Protein AF-A0A955TUM9-F1 (afdb_monomer_lite)

Structure (mmCIF, N/CA/C/O backbone):
data_AF-A0A955TUM9-F1
#
_entry.id   AF-A0A955TUM9-F1
#
loop_
_atom_site.group_PDB
_atom_site.id
_atom_site.type_symbol
_atom_site.label_atom_id
_atom_site.label_alt_id
_atom_site.label_comp_id
_atom_site.label_asym_id
_atom_site.label_entity_id
_atom_site.label_seq_id
_atom_site.pdbx_PDB_ins_code
_atom_site.Cartn_x
_atom_site.Cartn_y
_atom_site.Cartn_z
_atom_site.occupancy
_atom_site.B_iso_or_equiv
_atom_site.auth_seq_id
_atom_site.auth_comp_id
_atom_site.auth_asym_id
_atom_site.auth_atom_id
_atom_site.pdbx_PDB_model_num
ATOM 1 N N . MET A 1 1 ? 16.071 52.147 -13.302 1.00 37.03 1 MET A N 1
ATOM 2 C CA . MET A 1 1 ? 15.682 51.664 -11.958 1.00 37.03 1 MET A CA 1
ATOM 3 C C . MET A 1 1 ? 15.645 50.145 -11.986 1.00 37.03 1 MET A C 1
ATOM 5 O O . MET A 1 1 ? 14.736 49.574 -12.567 1.00 37.03 1 MET A O 1
ATOM 9 N N . THR A 1 2 ? 16.669 49.486 -11.449 1.00 45.91 2 THR A N 1
ATOM 10 C CA . THR A 1 2 ? 16.732 48.020 -11.341 1.00 45.91 2 THR A CA 1
ATOM 11 C C . THR A 1 2 ? 16.024 47.586 -10.060 1.00 45.91 2 THR A C 1
ATOM 13 O O . THR A 1 2 ? 16.543 47.806 -8.966 1.00 45.91 2 THR A O 1
ATOM 16 N N . HIS A 1 3 ? 14.829 47.004 -10.185 1.00 54.12 3 HIS A N 1
ATOM 17 C CA . HIS A 1 3 ? 14.116 46.399 -9.061 1.00 54.12 3 HIS A CA 1
ATOM 18 C C . HIS A 1 3 ? 14.889 45.162 -8.587 1.00 54.12 3 HIS A C 1
ATOM 20 O O . HIS A 1 3 ? 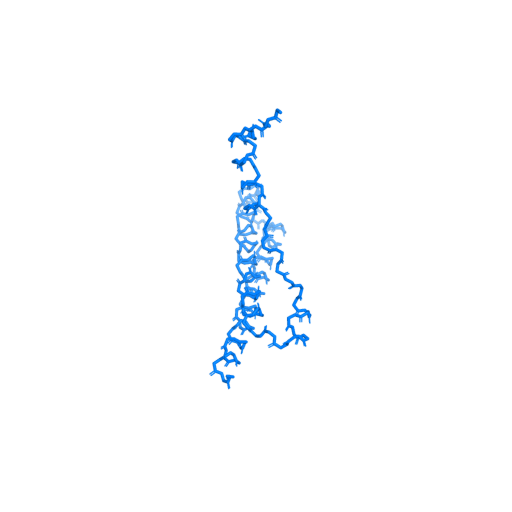14.958 44.162 -9.297 1.00 54.12 3 HIS A O 1
ATOM 26 N N . LYS A 1 4 ? 15.491 45.229 -7.394 1.00 59.78 4 LYS A N 1
ATOM 27 C CA . LYS A 1 4 ? 16.022 44.044 -6.709 1.00 59.78 4 LYS A CA 1
ATOM 28 C C . LYS A 1 4 ? 14.835 43.276 -6.118 1.00 59.78 4 LYS A C 1
ATOM 30 O O . LYS A 1 4 ? 14.162 43.835 -5.249 1.00 59.78 4 LYS A O 1
ATOM 35 N N . PRO A 1 5 ? 14.536 42.047 -6.570 1.00 57.22 5 PRO A N 1
ATOM 36 C CA . PRO A 1 5 ? 13.491 41.251 -5.945 1.00 57.22 5 PRO A CA 1
ATOM 37 C C . PRO A 1 5 ? 13.887 40.964 -4.493 1.00 57.22 5 PRO A C 1
ATOM 39 O O . PRO A 1 5 ? 15.024 40.587 -4.206 1.00 57.22 5 PRO A O 1
ATOM 42 N N . SER A 1 6 ? 12.954 41.204 -3.572 1.00 68.12 6 SER A N 1
ATOM 43 C CA . SER A 1 6 ? 13.151 40.949 -2.145 1.00 68.12 6 SER A CA 1
ATOM 44 C C . SER A 1 6 ? 13.456 39.467 -1.928 1.00 68.12 6 SER A C 1
ATOM 46 O O . SER A 1 6 ? 12.732 38.607 -2.428 1.00 68.12 6 SER A O 1
ATOM 48 N N . LEU A 1 7 ? 14.513 39.166 -1.171 1.00 64.06 7 LEU A N 1
ATOM 49 C CA . LEU A 1 7 ? 14.959 37.801 -0.862 1.00 64.06 7 LEU A CA 1
ATOM 50 C C . LEU A 1 7 ? 13.819 36.930 -0.298 1.00 64.06 7 LEU A C 1
ATOM 52 O O . LEU A 1 7 ? 13.742 35.742 -0.592 1.00 64.06 7 LEU A O 1
ATOM 56 N N . TYR A 1 8 ? 12.881 37.540 0.429 1.00 60.66 8 TYR A N 1
ATOM 57 C CA . TYR A 1 8 ? 11.690 36.878 0.967 1.00 60.66 8 TYR A CA 1
ATOM 58 C C . TYR A 1 8 ? 10.724 36.371 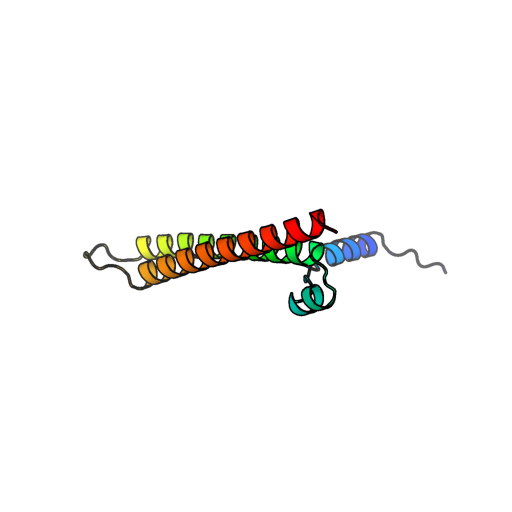-0.113 1.00 60.66 8 TYR A C 1
ATOM 60 O O . TYR A 1 8 ? 10.099 35.331 0.068 1.00 60.66 8 TYR A O 1
ATOM 68 N N . ILE A 1 9 ? 10.633 37.065 -1.251 1.00 67.19 9 ILE A N 1
ATOM 69 C CA . ILE A 1 9 ? 9.802 36.647 -2.391 1.00 67.19 9 ILE A CA 1
ATOM 70 C C . ILE A 1 9 ? 10.432 35.425 -3.076 1.00 67.19 9 ILE A C 1
ATOM 72 O O . ILE A 1 9 ? 9.722 34.492 -3.441 1.00 67.19 9 ILE A O 1
ATOM 76 N N . LEU A 1 10 ? 11.765 35.390 -3.181 1.00 62.44 10 LEU A N 1
ATOM 77 C CA . LEU A 1 10 ? 12.504 34.235 -3.705 1.00 62.44 10 LEU A CA 1
ATOM 78 C C . LEU A 1 10 ? 12.373 33.008 -2.792 1.00 62.44 10 LEU A C 1
ATOM 80 O O . LEU A 1 10 ? 12.099 31.915 -3.276 1.00 62.44 10 LEU A O 1
ATOM 84 N N . VAL A 1 11 ? 12.500 33.186 -1.474 1.00 65.75 11 VAL A N 1
ATOM 85 C CA . VAL A 1 11 ? 12.348 32.091 -0.498 1.00 65.75 11 VAL A CA 1
ATOM 86 C C . VAL A 1 11 ? 10.907 31.567 -0.464 1.00 65.75 11 VAL A C 1
ATOM 88 O O . VAL A 1 11 ? 10.699 30.356 -0.455 1.00 65.75 11 VAL A O 1
ATOM 91 N N . GLY A 1 12 ? 9.907 32.452 -0.523 1.00 66.38 12 GLY A N 1
ATOM 92 C CA . GLY A 1 12 ? 8.497 32.056 -0.576 1.00 66.38 12 GLY A CA 1
ATOM 93 C C . GLY A 1 12 ? 8.142 31.245 -1.827 1.00 66.38 12 GLY A C 1
ATOM 94 O O . GLY A 1 12 ? 7.420 30.254 -1.730 1.00 66.38 12 GLY A O 1
ATOM 95 N N . ALA A 1 13 ? 8.696 31.606 -2.989 1.00 61.59 13 ALA A N 1
ATOM 96 C CA . ALA A 1 13 ? 8.483 30.874 -4.238 1.00 61.59 13 ALA A CA 1
ATOM 97 C C . ALA A 1 13 ? 9.119 29.470 -4.227 1.00 61.59 13 ALA A C 1
ATOM 99 O O . ALA A 1 13 ? 8.523 28.522 -4.734 1.00 61.59 13 ALA A O 1
ATOM 100 N N . VAL A 1 14 ? 10.294 29.315 -3.605 1.00 63.72 14 VAL A N 1
ATOM 101 C CA . VAL A 1 14 ? 10.965 28.010 -3.465 1.00 63.72 14 VAL A CA 1
ATOM 102 C C . VAL A 1 14 ? 10.176 27.074 -2.544 1.00 63.72 14 VAL A C 1
ATOM 104 O O . VAL A 1 14 ? 10.020 25.900 -2.863 1.00 63.72 14 VAL A O 1
ATOM 107 N N . ILE A 1 15 ? 9.613 27.583 -1.444 1.00 62.50 15 ILE A N 1
ATOM 108 C CA . ILE A 1 15 ? 8.809 26.775 -0.511 1.00 62.50 15 ILE A CA 1
ATOM 109 C C . ILE A 1 15 ? 7.501 26.296 -1.164 1.00 62.50 15 ILE A C 1
ATOM 111 O O . ILE A 1 15 ? 7.117 25.142 -0.989 1.00 62.50 15 ILE A O 1
ATOM 115 N N . LEU A 1 16 ? 6.845 27.139 -1.970 1.00 57.97 16 LEU A N 1
ATOM 116 C CA . LEU A 1 16 ? 5.639 26.758 -2.717 1.00 57.97 16 LEU A CA 1
ATOM 117 C C . LEU A 1 16 ? 5.912 25.692 -3.791 1.00 57.97 16 LEU A C 1
ATOM 119 O O . LEU A 1 16 ? 5.074 24.818 -3.993 1.00 57.97 16 LEU A O 1
ATOM 123 N N . ALA A 1 17 ? 7.084 25.715 -4.433 1.00 58.72 17 ALA A N 1
ATOM 124 C CA . ALA A 1 17 ? 7.474 24.704 -5.419 1.00 58.72 17 ALA A CA 1
ATOM 125 C C . ALA A 1 17 ? 7.725 23.315 -4.797 1.00 58.72 17 ALA A C 1
ATOM 127 O O . ALA A 1 17 ? 7.507 22.305 -5.458 1.00 58.72 17 ALA A O 1
ATOM 128 N N . ILE A 1 18 ? 8.128 23.251 -3.522 1.00 58.19 18 ILE A N 1
ATOM 129 C CA . ILE A 1 18 ? 8.346 21.988 -2.789 1.00 58.19 18 ILE A CA 1
ATOM 130 C C . ILE A 1 18 ? 7.010 21.343 -2.364 1.00 58.19 18 ILE A C 1
ATOM 132 O O . ILE A 1 18 ? 6.941 20.131 -2.173 1.00 58.19 18 ILE A O 1
ATOM 136 N N . LEU A 1 19 ? 5.934 22.132 -2.245 1.00 53.28 19 LEU A N 1
ATOM 137 C CA . LEU A 1 19 ? 4.597 21.664 -1.847 1.00 53.28 19 LEU A CA 1
ATOM 138 C C . LEU A 1 19 ? 3.725 21.190 -3.015 1.00 53.28 19 LEU A C 1
ATOM 140 O O . LEU A 1 19 ? 2.626 20.683 -2.776 1.00 53.28 19 LEU A O 1
ATOM 144 N N . VAL A 1 20 ? 4.188 21.326 -4.263 1.00 55.53 20 VAL A N 1
ATOM 145 C CA . VAL A 1 20 ? 3.547 20.664 -5.403 1.00 55.53 20 VAL A CA 1
ATOM 146 C C . VAL A 1 20 ? 3.872 19.181 -5.266 1.00 55.53 20 VAL A C 1
ATOM 148 O O . VAL A 1 20 ? 4.866 18.697 -5.800 1.00 55.53 20 VAL A O 1
ATOM 151 N N . GLY A 1 21 ? 3.079 18.482 -4.447 1.00 51.53 21 GLY A N 1
ATOM 152 C CA . GLY A 1 21 ? 3.177 17.040 -4.274 1.00 51.53 21 GLY A CA 1
ATOM 153 C C . GLY A 1 21 ? 3.302 16.401 -5.645 1.00 51.53 21 GLY A C 1
ATOM 154 O O . GLY A 1 21 ? 2.593 16.814 -6.563 1.00 51.53 21 GLY A O 1
ATOM 155 N N . CYS A 1 22 ? 4.250 15.475 -5.791 1.00 58.25 22 CYS A N 1
ATOM 156 C CA . CYS A 1 22 ? 4.503 14.765 -7.035 1.00 58.25 22 CYS A CA 1
ATOM 157 C C . CYS A 1 22 ? 3.186 14.157 -7.527 1.00 58.25 22 CYS A C 1
ATOM 159 O O . CYS A 1 22 ? 2.812 13.063 -7.111 1.00 58.25 22 CYS A O 1
ATOM 161 N N . ALA A 1 23 ? 2.455 14.886 -8.369 1.00 54.19 23 ALA A N 1
ATOM 162 C CA . ALA A 1 23 ? 1.318 14.366 -9.093 1.00 54.19 23 ALA A CA 1
ATOM 163 C C . ALA A 1 23 ? 1.935 13.430 -10.121 1.00 54.19 23 ALA A C 1
ATOM 165 O O . ALA A 1 23 ? 2.369 13.850 -11.192 1.00 54.19 23 ALA A O 1
ATOM 166 N N . SER A 1 24 ? 2.118 12.180 -9.712 1.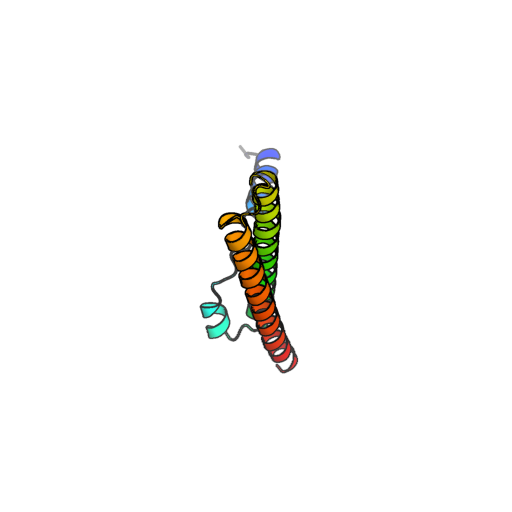00 60.06 24 SER A N 1
ATOM 167 C CA . SER A 1 24 ? 2.631 11.142 -10.577 1.00 60.06 24 SER A CA 1
ATOM 168 C C . SER A 1 24 ? 1.630 10.972 -11.719 1.00 60.06 24 SER A C 1
ATOM 170 O O . SER A 1 24 ? 0.414 10.943 -11.492 1.00 60.06 24 SER A O 1
ATOM 172 N N . SER A 1 25 ? 2.127 10.958 -12.960 1.00 62.69 25 SER A N 1
ATOM 173 C CA . SER A 1 25 ? 1.277 10.811 -14.141 1.00 62.69 25 SER A CA 1
ATOM 174 C C . SER A 1 25 ? 0.347 9.612 -13.952 1.00 62.69 25 SER A C 1
ATOM 176 O O . SER A 1 25 ? 0.792 8.583 -13.429 1.00 62.69 25 SER A O 1
ATOM 178 N N . PRO A 1 26 ? -0.939 9.715 -14.332 1.00 68.69 26 PRO A N 1
ATOM 179 C CA . PRO A 1 26 ? -1.864 8.607 -14.163 1.00 68.69 26 PRO A CA 1
ATOM 180 C C . PRO A 1 26 ? -1.281 7.368 -14.859 1.00 68.69 26 PRO A C 1
ATOM 182 O O . PRO A 1 26 ? -0.767 7.485 -15.976 1.00 68.69 26 PRO A O 1
ATOM 185 N N . PRO A 1 27 ? -1.364 6.173 -14.246 1.00 85.38 27 PRO A N 1
ATOM 186 C CA . PRO A 1 27 ? -0.582 5.005 -14.662 1.00 85.38 27 PRO A CA 1
ATOM 187 C C . PRO A 1 27 ? -0.814 4.612 -16.129 1.00 85.38 27 PRO A C 1
ATOM 189 O O . PRO A 1 27 ? 0.057 4.027 -16.764 1.00 85.38 27 PRO A O 1
ATOM 192 N N . LYS A 1 28 ? -1.956 5.002 -16.712 1.00 90.44 28 LYS A N 1
ATOM 193 C CA . LYS A 1 28 ? -2.269 4.818 -18.133 1.00 90.44 28 LYS A CA 1
ATOM 194 C C . LYS A 1 28 ? -1.232 5.441 -19.075 1.00 90.44 28 LYS A C 1
ATOM 196 O O . LYS A 1 28 ? -0.881 4.805 -20.064 1.00 90.44 28 LYS A O 1
ATOM 201 N N . GLU A 1 29 ? -0.765 6.657 -18.802 1.00 91.94 29 GLU A N 1
ATOM 202 C CA . GLU A 1 29 ? 0.217 7.330 -19.665 1.00 91.94 29 GLU A CA 1
ATOM 203 C C . GLU A 1 29 ? 1.576 6.631 -19.595 1.00 91.94 29 GLU A C 1
ATOM 205 O O . GLU A 1 29 ? 2.190 6.375 -20.628 1.00 91.94 29 GLU A O 1
ATOM 210 N N . LEU A 1 30 ? 1.993 6.233 -18.390 1.00 93.06 30 LEU A N 1
ATOM 211 C CA . LEU A 1 30 ? 3.241 5.500 -18.171 1.00 93.06 30 LEU A CA 1
ATOM 212 C C . LEU A 1 30 ? 3.222 4.138 -18.886 1.00 93.06 30 LEU A C 1
ATOM 214 O O . LEU A 1 30 ? 4.197 3.759 -19.530 1.00 93.06 30 LEU A O 1
ATOM 218 N N . VAL A 1 31 ? 2.082 3.435 -18.864 1.00 92.81 31 VAL A N 1
ATOM 219 C CA . VAL A 1 31 ? 1.883 2.198 -19.642 1.00 92.81 31 VAL A CA 1
ATOM 220 C C . VAL A 1 31 ? 2.000 2.459 -21.144 1.00 92.81 31 VAL A C 1
ATOM 222 O O . VAL A 1 31 ? 2.691 1.716 -21.836 1.00 92.81 31 VAL A O 1
ATOM 225 N N . GLN A 1 32 ? 1.357 3.509 -21.664 1.00 94.38 32 GLN A N 1
ATOM 226 C CA . GLN A 1 32 ? 1.418 3.845 -23.093 1.00 94.38 32 GLN A CA 1
ATOM 227 C C . GLN A 1 32 ? 2.839 4.172 -23.560 1.00 94.38 32 GLN A C 1
ATOM 229 O O . GLN A 1 32 ? 3.200 3.862 -24.693 1.00 94.38 32 GLN A O 1
ATOM 234 N N . GLN A 1 33 ? 3.643 4.774 -22.687 1.00 93.25 33 GLN A N 1
ATOM 235 C CA . GLN A 1 33 ? 5.036 5.122 -22.960 1.00 93.25 33 GLN A CA 1
ATOM 236 C C . GLN A 1 33 ? 6.005 3.959 -22.709 1.00 93.25 33 GLN A C 1
ATOM 238 O O . GLN A 1 33 ? 7.198 4.109 -22.950 1.00 93.25 33 GLN A O 1
ATOM 243 N N . SER A 1 34 ? 5.513 2.800 -22.247 1.00 93.12 34 SER A N 1
ATOM 244 C CA . SER A 1 34 ? 6.349 1.691 -21.760 1.00 93.12 34 SER A CA 1
ATOM 245 C C . SER A 1 34 ? 7.358 2.130 -20.687 1.00 93.12 34 SER A C 1
ATOM 247 O O . SER A 1 34 ? 8.431 1.545 -20.549 1.00 93.12 34 SER A O 1
ATOM 249 N N . ASP A 1 35 ? 7.012 3.158 -19.906 1.00 94.75 35 ASP A N 1
ATOM 250 C CA . ASP A 1 35 ? 7.858 3.689 -18.842 1.00 94.75 35 ASP A CA 1
ATOM 251 C C . ASP A 1 35 ? 7.731 2.822 -17.582 1.00 94.75 35 ASP A C 1
ATOM 253 O O . ASP A 1 35 ? 6.982 3.106 -16.641 1.00 94.75 35 ASP A O 1
ATOM 257 N N . HIS A 1 36 ? 8.461 1.708 -17.575 1.00 95.31 36 HIS A N 1
ATOM 258 C CA . HIS A 1 36 ? 8.470 0.775 -16.450 1.00 95.31 36 HIS A CA 1
ATOM 259 C C . HIS A 1 36 ? 9.146 1.347 -15.196 1.00 95.31 36 HIS A C 1
ATOM 261 O O . HIS A 1 36 ? 8.781 0.964 -14.082 1.00 95.31 36 HIS A O 1
ATOM 267 N N . ALA A 1 37 ? 10.085 2.286 -15.340 1.00 95.25 37 ALA A N 1
ATOM 268 C CA . ALA A 1 37 ? 10.708 2.956 -14.199 1.00 95.25 37 ALA A CA 1
ATOM 269 C C . ALA A 1 37 ? 9.712 3.909 -13.514 1.00 95.25 37 ALA A C 1
ATOM 271 O O . ALA A 1 37 ? 9.572 3.898 -12.284 1.00 95.25 37 ALA A O 1
ATOM 272 N N . GLY A 1 38 ? 8.957 4.664 -14.315 1.00 94.25 38 GLY A N 1
ATOM 273 C CA . GLY A 1 38 ? 7.838 5.479 -13.858 1.00 94.25 38 GLY A CA 1
ATOM 274 C C . GLY A 1 38 ? 6.758 4.641 -13.175 1.00 94.25 38 GLY A C 1
ATOM 275 O O . GLY A 1 38 ? 6.347 4.971 -12.063 1.00 94.25 38 GLY A O 1
ATOM 276 N N . LEU A 1 39 ? 6.351 3.515 -13.776 1.00 95.19 39 LEU A N 1
ATOM 277 C CA . LEU A 1 39 ? 5.366 2.598 -13.181 1.00 95.19 39 LEU A CA 1
ATOM 278 C C . LEU A 1 39 ? 5.836 2.009 -11.850 1.00 95.19 39 LEU A C 1
ATOM 280 O O . LEU A 1 39 ? 5.056 1.969 -10.901 1.00 95.19 39 LEU A O 1
ATOM 284 N N . THR A 1 40 ? 7.106 1.608 -11.750 1.00 96.06 40 THR A N 1
ATOM 285 C CA . THR A 1 40 ? 7.694 1.126 -10.488 1.00 96.06 40 THR A CA 1
ATOM 286 C C . THR A 1 40 ? 7.533 2.179 -9.393 1.00 96.06 40 THR A C 1
ATOM 288 O O . THR A 1 40 ? 6.952 1.912 -8.343 1.00 96.06 40 THR A O 1
ATOM 291 N N . THR A 1 41 ? 7.965 3.410 -9.678 1.00 95.56 41 THR A N 1
ATOM 292 C CA . THR A 1 41 ? 7.893 4.527 -8.726 1.00 95.56 41 THR A CA 1
ATOM 293 C C . THR A 1 41 ? 6.448 4.856 -8.338 1.00 95.56 41 THR A C 1
ATOM 295 O O . THR A 1 41 ? 6.164 5.108 -7.165 1.00 95.56 41 THR A O 1
ATOM 298 N N . TRP A 1 42 ? 5.529 4.843 -9.308 1.00 95.12 42 TRP A N 1
ATOM 299 C CA . TRP A 1 42 ? 4.109 5.119 -9.095 1.00 95.12 42 TRP A CA 1
ATOM 300 C C . TRP A 1 42 ? 3.473 4.092 -8.151 1.00 95.12 42 TRP A C 1
ATOM 302 O O . TRP A 1 42 ? 2.866 4.461 -7.146 1.00 95.12 42 TRP A O 1
ATOM 312 N N . TYR A 1 43 ? 3.665 2.800 -8.426 1.00 96.69 43 TYR A N 1
ATOM 313 C CA . TYR A 1 43 ? 3.089 1.727 -7.619 1.00 96.69 43 TYR A CA 1
ATOM 314 C C . TYR A 1 43 ? 3.673 1.675 -6.202 1.00 96.69 43 TYR A C 1
ATOM 316 O O . TYR A 1 43 ? 2.934 1.461 -5.242 1.00 96.69 43 TYR A O 1
ATOM 324 N N . GLU A 1 44 ? 4.968 1.953 -6.030 1.00 96.94 44 GLU A N 1
ATOM 325 C CA . GLU A 1 44 ? 5.565 2.081 -4.697 1.00 96.94 44 GLU A CA 1
ATOM 326 C C . GLU A 1 44 ? 4.976 3.253 -3.897 1.00 96.94 44 GLU A C 1
ATOM 328 O O . GLU A 1 44 ? 4.793 3.152 -2.680 1.00 96.94 44 GLU A O 1
ATOM 333 N N . GLN A 1 45 ? 4.694 4.382 -4.555 1.00 95.94 45 GLN A N 1
ATOM 334 C CA . GLN A 1 45 ? 4.040 5.526 -3.916 1.00 95.94 45 GLN A CA 1
ATOM 335 C C . GLN A 1 45 ? 2.612 5.180 -3.488 1.00 95.94 45 GLN A C 1
ATOM 337 O O . GLN A 1 45 ? 2.250 5.447 -2.339 1.00 95.94 45 GLN A O 1
ATOM 342 N N . GLU A 1 46 ? 1.830 4.540 -4.360 1.00 95.94 46 GLU A N 1
ATOM 343 C CA . GLU A 1 46 ? 0.455 4.152 -4.036 1.00 95.94 46 GLU A CA 1
ATOM 344 C C . GLU A 1 46 ? 0.415 3.115 -2.905 1.00 95.94 46 GLU A C 1
ATOM 346 O O . GLU A 1 46 ? -0.381 3.250 -1.974 1.00 95.94 46 GLU A O 1
ATOM 351 N N . ALA A 1 47 ? 1.338 2.145 -2.897 1.00 98.06 47 ALA A N 1
ATOM 352 C CA . ALA A 1 47 ? 1.486 1.194 -1.797 1.00 98.06 47 ALA A CA 1
ATOM 353 C C . ALA A 1 47 ? 1.718 1.890 -0.446 1.00 98.06 47 ALA A C 1
ATOM 355 O O . ALA A 1 47 ? 1.073 1.558 0.553 1.00 98.06 47 ALA A O 1
ATOM 356 N N . ARG A 1 48 ? 2.602 2.900 -0.402 1.00 98.06 48 ARG A N 1
ATOM 357 C CA . ARG A 1 48 ? 2.824 3.703 0.814 1.00 98.06 48 ARG A CA 1
ATOM 358 C C . ARG A 1 48 ? 1.560 4.449 1.237 1.00 98.06 48 ARG A C 1
ATOM 360 O O . ARG A 1 48 ? 1.221 4.428 2.420 1.00 98.06 48 ARG A O 1
ATOM 367 N N . GLY A 1 49 ? 0.847 5.057 0.289 1.00 96.31 49 GLY A N 1
ATOM 368 C CA . GLY A 1 49 ? -0.439 5.716 0.533 1.00 96.31 49 GLY A CA 1
ATOM 369 C C . GLY A 1 49 ? -1.466 4.777 1.166 1.00 96.31 49 GLY A C 1
ATOM 370 O O . GLY A 1 49 ? -2.075 5.100 2.185 1.00 96.31 49 GLY A O 1
ATOM 371 N N . LEU A 1 50 ? -1.611 3.579 0.607 1.00 98.38 50 LEU A N 1
ATOM 372 C CA . LEU A 1 50 ? -2.522 2.552 1.105 1.00 98.38 50 LEU A CA 1
ATOM 373 C C . LEU A 1 50 ? -2.127 2.048 2.499 1.00 98.38 50 LEU A C 1
ATOM 375 O O . LEU A 1 50 ? -3.000 1.892 3.350 1.00 98.38 50 LEU A O 1
ATOM 379 N N . ARG A 1 51 ? -0.830 1.883 2.792 1.00 98.50 51 ARG A N 1
ATOM 380 C CA . ARG A 1 51 ? -0.374 1.537 4.150 1.00 98.50 51 ARG A CA 1
ATOM 381 C C . ARG A 1 51 ? -0.708 2.610 5.180 1.00 98.50 51 ARG A C 1
ATOM 383 O O . ARG A 1 51 ? -1.130 2.261 6.280 1.00 98.50 51 ARG A O 1
ATOM 390 N N . MET A 1 52 ? -0.560 3.890 4.832 1.00 98.25 52 MET A N 1
ATOM 391 C CA . MET A 1 52 ? -0.966 4.985 5.720 1.00 98.25 52 MET A CA 1
ATOM 392 C C . MET A 1 52 ? -2.471 4.935 5.998 1.00 98.25 52 MET A C 1
ATOM 394 O O . MET A 1 52 ? -2.868 4.939 7.159 1.00 98.25 52 MET A O 1
ATOM 398 N N . ARG A 1 53 ? -3.304 4.761 4.962 1.00 98.06 53 ARG A N 1
ATOM 399 C CA . ARG A 1 53 ? -4.763 4.600 5.124 1.00 98.06 53 ARG A CA 1
ATOM 400 C C . ARG A 1 53 ? -5.120 3.379 5.975 1.00 98.06 53 ARG A C 1
ATOM 402 O O . ARG A 1 53 ? -6.026 3.443 6.799 1.00 98.06 53 ARG A O 1
ATOM 409 N N . ALA A 1 54 ? -4.411 2.260 5.806 1.00 98.75 54 ALA A N 1
ATOM 410 C CA . ALA A 1 54 ? -4.608 1.080 6.644 1.00 98.75 54 ALA A CA 1
ATOM 411 C C . ALA A 1 54 ? -4.345 1.395 8.123 1.00 98.75 54 ALA A C 1
ATOM 413 O O . ALA A 1 54 ? -5.123 0.984 8.983 1.00 98.75 54 ALA A O 1
ATOM 414 N N . GLU A 1 55 ? -3.283 2.146 8.419 1.00 98.69 55 GLU A N 1
ATOM 415 C CA . GLU A 1 55 ? -2.958 2.544 9.787 1.00 98.69 55 GLU A CA 1
ATOM 416 C C . GLU A 1 55 ? -3.969 3.528 10.375 1.00 98.69 55 GLU A C 1
ATOM 418 O O . GLU A 1 55 ? -4.413 3.336 11.505 1.00 98.69 55 GLU A O 1
ATOM 423 N N . GLU A 1 56 ? -4.425 4.510 9.597 1.00 98.56 56 GLU A N 1
ATOM 424 C CA . GLU A 1 56 ? -5.515 5.406 10.000 1.00 98.56 56 GLU A CA 1
ATOM 425 C C . GLU A 1 56 ? -6.763 4.617 10.416 1.00 98.56 56 GLU A C 1
ATOM 427 O O . GLU A 1 56 ? -7.351 4.885 11.465 1.00 98.56 56 GLU A O 1
ATOM 432 N N . MET A 1 57 ? -7.137 3.588 9.648 1.00 98.50 57 MET A N 1
ATOM 433 C CA . MET A 1 57 ? -8.272 2.726 9.991 1.00 98.50 57 MET A CA 1
ATOM 434 C C . MET A 1 57 ? -8.019 1.902 11.259 1.00 98.50 57 MET A C 1
ATOM 436 O O . MET A 1 57 ? -8.936 1.730 12.062 1.00 98.50 57 MET A O 1
ATOM 440 N N . ARG A 1 58 ? -6.789 1.421 11.499 1.00 98.44 58 ARG A N 1
ATOM 441 C CA . ARG A 1 58 ? -6.447 0.735 12.761 1.00 98.44 58 ARG A CA 1
ATOM 442 C C . ARG A 1 58 ? -6.577 1.666 13.962 1.00 98.44 58 ARG A C 1
ATOM 444 O O . ARG A 1 58 ? -7.124 1.252 14.983 1.00 98.44 58 ARG A O 1
ATOM 451 N N . LEU A 1 59 ? -6.095 2.903 13.847 1.00 98.19 59 LEU A N 1
ATOM 452 C CA . LEU A 1 59 ? -6.201 3.910 14.904 1.00 98.19 59 LEU A CA 1
ATOM 453 C C . LEU A 1 59 ? -7.665 4.268 15.174 1.00 98.19 59 LEU A C 1
ATOM 455 O O . LEU A 1 59 ? -8.110 4.191 16.315 1.00 98.19 59 LEU A O 1
ATOM 459 N N . MET A 1 60 ? -8.444 4.537 14.127 1.00 96.56 60 MET A N 1
ATOM 460 C CA . MET A 1 60 ? -9.874 4.825 14.252 1.00 96.56 60 MET A CA 1
ATOM 461 C C . MET A 1 60 ? -10.654 3.658 14.878 1.00 96.56 60 MET A C 1
ATOM 463 O O . MET A 1 60 ? -11.532 3.870 15.713 1.00 96.56 60 MET A O 1
ATOM 467 N N . GLY A 1 61 ? -10.300 2.412 14.545 1.00 95.69 61 GLY A N 1
ATOM 468 C CA . GLY A 1 61 ? -10.875 1.226 15.180 1.00 95.69 61 GLY A CA 1
ATOM 469 C C . GLY A 1 61 ? -10.626 1.170 16.692 1.00 95.69 61 GLY A C 1
ATOM 470 O O . GLY A 1 61 ? -11.541 0.822 17.436 1.00 95.69 61 GLY A O 1
ATOM 471 N N . LYS A 1 62 ? -9.428 1.557 17.153 1.00 94.69 62 LYS A N 1
ATOM 472 C CA . LYS A 1 62 ? -9.098 1.639 18.588 1.00 94.69 62 LYS A CA 1
ATOM 473 C C . LYS A 1 62 ? -9.920 2.717 19.295 1.00 94.69 62 LYS A C 1
ATOM 475 O O . LYS A 1 62 ? -10.425 2.467 20.385 1.00 94.69 62 LYS A O 1
ATOM 480 N N . GLU A 1 63 ? -10.109 3.876 18.667 1.00 94.69 63 GLU A N 1
ATOM 481 C CA . GLU A 1 63 ? -10.953 4.943 19.223 1.00 94.69 63 GLU A CA 1
ATOM 482 C C . GLU A 1 63 ? -12.401 4.475 19.402 1.00 94.69 63 GLU A C 1
ATOM 484 O O . GLU A 1 63 ? -12.986 4.626 20.476 1.00 94.69 63 GLU A O 1
ATOM 489 N N . TYR A 1 64 ? -12.972 3.808 18.394 1.00 92.94 64 TYR A N 1
ATOM 490 C CA . TYR A 1 64 ? -14.312 3.236 18.528 1.00 92.94 64 TYR A CA 1
ATOM 491 C C . TYR A 1 64 ? -14.394 2.147 19.597 1.00 92.94 64 TYR A C 1
ATOM 493 O O . TYR A 1 64 ? -15.418 2.040 20.271 1.00 92.94 64 TYR A O 1
ATOM 501 N N . GLU A 1 65 ? -13.347 1.346 19.781 1.00 90.56 65 GLU A N 1
ATOM 502 C CA . GLU A 1 65 ? -13.295 0.329 20.833 1.00 90.56 65 GLU A CA 1
ATOM 503 C C . GLU A 1 65 ? -13.316 0.960 22.232 1.00 90.56 65 GLU A C 1
ATOM 505 O O . GLU A 1 65 ? -14.051 0.489 23.098 1.00 90.56 65 GLU A O 1
ATOM 510 N N . ILE A 1 66 ? -12.597 2.071 22.432 1.00 90.56 66 ILE A N 1
ATOM 511 C CA . ILE A 1 66 ? -12.615 2.843 23.685 1.00 90.56 66 ILE A CA 1
ATOM 512 C C . ILE A 1 66 ? -14.013 3.416 23.962 1.00 90.56 66 ILE A C 1
ATOM 514 O O . ILE A 1 66 ? -14.476 3.395 25.103 1.00 90.56 66 ILE A O 1
ATOM 518 N N . MET A 1 67 ? -14.692 3.917 22.926 1.00 86.69 67 MET A N 1
ATOM 519 C CA . MET A 1 67 ? -16.009 4.555 23.049 1.00 86.69 67 MET A CA 1
ATOM 520 C C . MET A 1 67 ? -17.171 3.560 23.165 1.00 86.69 67 MET A C 1
ATOM 522 O O . MET A 1 67 ? -18.264 3.941 23.586 1.00 86.69 67 MET A O 1
ATOM 526 N N .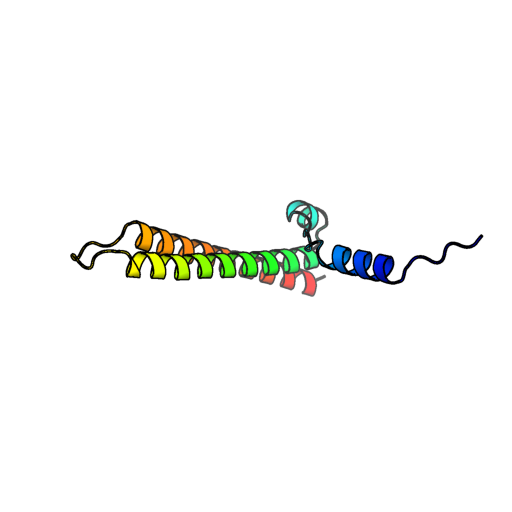 THR A 1 68 ? -16.974 2.295 22.785 1.00 82.75 68 THR A N 1
ATOM 527 C CA . THR A 1 68 ? -18.045 1.291 22.792 1.00 82.75 68 THR A CA 1
ATOM 528 C C . THR A 1 68 ? -18.276 0.763 24.215 1.00 82.75 68 THR A C 1
ATOM 530 O O . THR A 1 68 ? -17.349 0.234 24.834 1.00 82.75 68 THR A O 1
ATOM 533 N N . PRO A 1 69 ? -19.508 0.831 24.759 1.00 72.38 69 PRO A N 1
ATOM 534 C CA . PRO A 1 69 ? -19.819 0.268 26.070 1.00 72.38 69 PRO A CA 1
ATOM 535 C C . PRO A 1 69 ? -19.509 -1.234 26.127 1.00 72.38 69 PRO A C 1
ATOM 537 O O . PRO A 1 69 ? -19.922 -1.994 25.254 1.00 72.38 69 PRO A O 1
ATOM 540 N N . LYS A 1 70 ? -18.840 -1.688 27.196 1.00 69.19 70 LYS A N 1
ATOM 541 C CA . LYS A 1 70 ? -18.375 -3.082 27.393 1.00 69.19 70 LYS A CA 1
ATOM 542 C C . LYS A 1 70 ? -19.491 -4.127 27.594 1.00 69.19 70 LYS A C 1
ATOM 544 O O . LYS A 1 70 ? -19.240 -5.188 28.155 1.00 69.19 70 LYS A O 1
ATOM 549 N N . GLN A 1 71 ? -20.719 -3.872 27.145 1.00 68.25 71 GLN A N 1
ATOM 550 C CA . GLN A 1 71 ? -21.900 -4.728 27.345 1.00 68.25 71 GLN A CA 1
ATOM 551 C C . GLN A 1 71 ? -21.898 -6.003 26.471 1.00 68.25 71 GLN A C 1
ATOM 553 O O . GLN A 1 71 ? -22.948 -6.549 26.154 1.00 68.25 71 GLN A O 1
ATOM 558 N N . GLY A 1 72 ? -20.720 -6.494 26.070 1.00 59.97 72 GLY A N 1
ATOM 559 C CA . GLY A 1 72 ? -20.561 -7.741 25.315 1.00 59.97 72 GLY A CA 1
ATOM 560 C C . GLY A 1 72 ? -20.913 -7.660 23.826 1.00 59.97 72 GLY A C 1
ATOM 561 O O . GLY A 1 72 ? -20.834 -8.676 23.139 1.00 59.97 72 GLY A O 1
ATOM 562 N N . GLN A 1 73 ? -21.271 -6.482 23.306 1.00 67.75 73 GLN A N 1
ATOM 563 C CA . GLN A 1 73 ? -21.660 -6.306 21.908 1.00 67.75 73 GLN A CA 1
ATOM 564 C C . GLN A 1 73 ? -20.495 -5.750 21.078 1.00 67.75 73 GLN A C 1
ATOM 566 O O . GLN A 1 73 ? -19.949 -4.689 21.374 1.00 67.75 73 GLN A O 1
ATOM 571 N N . GLN A 1 74 ? -20.103 -6.486 20.034 1.00 72.00 74 GLN A N 1
ATOM 572 C CA . GLN A 1 74 ? -19.116 -6.044 19.044 1.00 72.00 74 GLN A CA 1
ATOM 573 C C . GLN A 1 74 ? -19.633 -4.797 18.313 1.00 72.00 74 GLN A C 1
ATOM 575 O O . GLN A 1 74 ? -20.732 -4.807 17.757 1.00 72.00 74 GLN A O 1
ATOM 580 N N . SER A 1 75 ? -18.841 -3.725 18.303 1.00 86.19 75 SER A N 1
ATOM 581 C CA . SER A 1 75 ? -19.178 -2.499 17.578 1.00 86.19 75 SER A CA 1
ATOM 582 C C . SER A 1 75 ? -19.038 -2.705 16.072 1.00 86.19 75 SER A C 1
ATOM 584 O O . SER A 1 75 ? -17.972 -3.067 15.570 1.00 86.19 75 SER A O 1
ATOM 586 N N . THR A 1 76 ? -20.109 -2.417 15.330 1.00 91.50 76 THR A N 1
ATOM 587 C CA . THR A 1 76 ? -20.105 -2.464 13.860 1.00 91.50 76 THR A CA 1
ATOM 588 C C . THR A 1 76 ? -19.066 -1.513 13.266 1.00 91.50 76 THR A C 1
ATOM 590 O O . THR A 1 76 ? -18.491 -1.819 12.223 1.00 91.50 76 THR A O 1
ATOM 593 N N . LEU A 1 77 ? -18.767 -0.403 13.949 1.00 92.75 77 LEU A N 1
ATOM 594 C CA . LEU A 1 77 ? -17.744 0.565 13.549 1.00 92.75 77 LEU A CA 1
ATOM 595 C C . LEU A 1 77 ? -16.330 0.010 13.741 1.00 92.75 77 LEU A C 1
ATOM 597 O O . LEU A 1 77 ? -15.490 0.171 12.856 1.00 92.75 77 LEU A O 1
ATOM 601 N N . VAL A 1 78 ? -16.077 -0.712 14.838 1.00 94.06 78 VAL A N 1
ATOM 602 C CA . VAL A 1 78 ? -14.795 -1.410 15.047 1.00 94.06 78 VAL A CA 1
ATOM 603 C C . VAL A 1 78 ? -14.577 -2.444 13.944 1.00 94.06 78 VAL A C 1
ATOM 605 O O . VAL A 1 78 ? -13.507 -2.477 13.334 1.00 94.06 78 VAL A O 1
ATOM 608 N N . GLN A 1 79 ? -15.596 -3.252 13.632 1.00 94.88 79 GLN A N 1
ATOM 609 C CA . GLN A 1 79 ? -15.489 -4.244 12.561 1.00 94.88 79 GLN A CA 1
ATOM 610 C C . GLN A 1 79 ? -15.310 -3.590 11.184 1.00 94.88 79 GLN A C 1
ATOM 612 O O . GLN A 1 79 ? -14.510 -4.060 10.378 1.00 94.88 79 GLN A O 1
ATOM 617 N N . HIS A 1 80 ? -16.010 -2.487 10.917 1.00 96.00 80 HIS A N 1
ATOM 618 C CA . 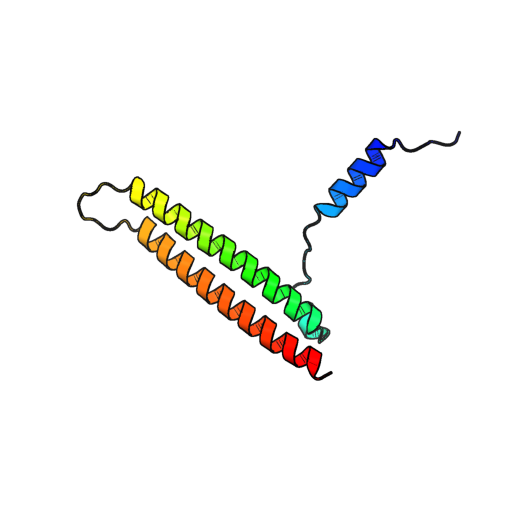HIS A 1 80 ? -15.843 -1.713 9.689 1.00 96.00 80 HIS A CA 1
ATOM 619 C C . HIS A 1 80 ? -14.396 -1.232 9.514 1.00 96.00 80 HIS A C 1
ATOM 621 O O . HIS A 1 80 ? -13.804 -1.443 8.455 1.00 96.00 80 HIS A O 1
ATOM 627 N N . CYS A 1 81 ? -13.804 -0.663 10.568 1.00 97.75 81 CYS A N 1
ATOM 628 C CA . CYS A 1 81 ? -12.417 -0.204 10.563 1.00 97.75 81 CYS A CA 1
ATOM 629 C C . CYS A 1 81 ? -11.429 -1.350 10.315 1.00 97.75 81 CYS A C 1
ATOM 631 O O . CYS A 1 81 ? -10.530 -1.211 9.489 1.00 97.75 81 CYS A O 1
ATOM 633 N N . LYS A 1 82 ? -11.621 -2.503 10.971 1.00 97.81 82 LYS A N 1
ATOM 634 C CA . LYS A 1 82 ? -10.792 -3.702 10.750 1.00 97.81 82 LYS A CA 1
ATOM 635 C C . LYS A 1 82 ? -10.842 -4.161 9.294 1.00 97.81 82 LYS A C 1
ATOM 637 O O . LYS A 1 82 ? -9.798 -4.308 8.667 1.00 97.81 82 LYS A O 1
ATOM 642 N N . ASN A 1 83 ? -12.046 -4.268 8.732 1.00 98.38 83 ASN A N 1
ATOM 643 C CA . ASN A 1 83 ? -12.234 -4.670 7.339 1.00 98.38 83 ASN A CA 1
ATOM 644 C C . ASN A 1 83 ? -11.555 -3.695 6.361 1.00 98.38 83 ASN A C 1
ATOM 646 O O . ASN A 1 83 ? -10.992 -4.121 5.355 1.00 98.38 83 ASN A O 1
ATOM 650 N N . LEU A 1 84 ? -11.616 -2.383 6.616 1.00 98.50 84 LEU A N 1
ATOM 651 C CA . LEU A 1 84 ? -10.935 -1.396 5.773 1.00 98.50 84 LEU A CA 1
ATOM 652 C C . LEU A 1 84 ? -9.413 -1.454 5.924 1.00 98.50 84 LEU A C 1
ATOM 654 O O . LEU A 1 84 ? -8.711 -1.388 4.917 1.00 98.50 84 LEU A O 1
ATOM 658 N N . ALA A 1 85 ? -8.899 -1.622 7.144 1.00 98.75 85 ALA A N 1
ATOM 659 C CA . ALA A 1 85 ? -7.468 -1.784 7.377 1.00 98.75 85 ALA A CA 1
ATOM 660 C C . ALA A 1 85 ? -6.907 -3.000 6.619 1.00 98.75 85 ALA A C 1
ATOM 662 O O . ALA A 1 85 ? -5.854 -2.898 5.987 1.00 98.75 85 ALA A O 1
ATOM 663 N N . GLU A 1 86 ? -7.624 -4.127 6.631 1.00 98.69 86 GLU A N 1
ATOM 664 C CA . GLU A 1 86 ? -7.272 -5.332 5.869 1.00 98.69 86 GLU A CA 1
ATOM 665 C C . GLU A 1 86 ? -7.288 -5.074 4.361 1.00 98.69 86 GLU A C 1
ATOM 667 O O . GLU A 1 86 ? -6.297 -5.338 3.685 1.00 98.69 86 GLU A O 1
ATOM 672 N N . LYS A 1 87 ? -8.363 -4.474 3.834 1.00 98.75 87 LYS A N 1
ATOM 673 C CA . LYS A 1 87 ? -8.475 -4.151 2.402 1.00 98.75 87 LYS A CA 1
ATOM 674 C C . LYS A 1 87 ? -7.357 -3.237 1.916 1.00 98.75 87 LYS A C 1
ATOM 676 O O . LYS A 1 87 ? -6.784 -3.490 0.862 1.00 98.75 87 LYS A O 1
ATOM 681 N N . TYR A 1 88 ? -7.036 -2.187 2.668 1.00 98.75 88 TYR A N 1
ATOM 682 C CA . TYR A 1 88 ? -5.940 -1.292 2.306 1.00 98.75 88 TYR A CA 1
ATOM 683 C C . TYR A 1 88 ? -4.572 -1.963 2.429 1.00 98.75 88 TYR A C 1
ATOM 685 O O . TYR A 1 88 ? -3.695 -1.685 1.618 1.00 98.75 88 TYR A O 1
ATOM 693 N N . THR A 1 89 ? -4.395 -2.870 3.393 1.00 98.81 89 THR A N 1
ATOM 694 C CA . THR A 1 89 ? -3.160 -3.659 3.505 1.00 98.81 89 THR A CA 1
ATOM 695 C C . THR A 1 89 ? -2.985 -4.561 2.284 1.00 98.81 89 THR A C 1
ATOM 697 O O . THR A 1 89 ? -1.944 -4.484 1.641 1.00 98.81 89 THR A O 1
ATOM 700 N N . GLN A 1 90 ? -4.019 -5.319 1.903 1.00 98.81 90 GLN A N 1
ATOM 701 C CA . GLN A 1 90 ? -3.979 -6.172 0.712 1.00 98.81 90 GLN A CA 1
ATOM 702 C C . GLN A 1 90 ? -3.722 -5.357 -0.558 1.00 98.81 90 GLN A C 1
ATOM 704 O O . GLN A 1 90 ? -2.848 -5.691 -1.349 1.00 98.81 90 GLN A O 1
ATOM 709 N N . ALA A 1 91 ? -4.431 -4.240 -0.731 1.00 98.56 91 ALA A N 1
ATOM 710 C CA . ALA A 1 91 ? -4.222 -3.374 -1.883 1.00 98.56 91 ALA A CA 1
ATOM 711 C C . ALA A 1 91 ? -2.783 -2.832 -1.936 1.00 98.56 91 ALA A C 1
ATOM 713 O O . ALA A 1 91 ? -2.212 -2.725 -3.016 1.00 98.56 91 ALA A O 1
ATOM 714 N N . ALA A 1 92 ? -2.175 -2.501 -0.791 1.00 98.69 92 ALA A N 1
ATOM 715 C CA . ALA A 1 92 ? -0.780 -2.072 -0.755 1.00 98.69 92 ALA A CA 1
ATOM 716 C C . ALA A 1 92 ? 0.172 -3.187 -1.212 1.00 98.69 92 ALA A C 1
ATOM 718 O O . ALA A 1 92 ? 1.092 -2.918 -1.979 1.00 98.69 92 ALA A O 1
ATOM 719 N N . GLU A 1 93 ? -0.057 -4.426 -0.775 1.00 98.75 93 GLU A N 1
ATOM 720 C CA . GLU A 1 93 ? 0.727 -5.595 -1.195 1.00 98.75 93 GLU A CA 1
ATOM 721 C C . GLU A 1 93 ? 0.606 -5.856 -2.702 1.00 98.75 93 GLU A C 1
ATOM 723 O O . GLU A 1 93 ? 1.615 -6.121 -3.361 1.00 98.75 93 GLU A O 1
ATOM 728 N N . ASP A 1 94 ? -0.598 -5.707 -3.259 1.00 98.56 94 ASP A N 1
ATOM 729 C CA . ASP A 1 94 ? -0.846 -5.838 -4.696 1.00 98.56 94 ASP A CA 1
ATOM 730 C C . ASP A 1 94 ? -0.088 -4.757 -5.490 1.00 98.56 94 ASP A C 1
ATOM 732 O O . ASP A 1 94 ? 0.544 -5.055 -6.507 1.00 98.56 94 ASP A O 1
ATOM 736 N N . MET A 1 95 ? -0.074 -3.507 -5.005 1.00 98.12 95 MET A N 1
ATOM 737 C CA . MET A 1 95 ? 0.710 -2.429 -5.624 1.00 98.12 95 MET A CA 1
ATOM 738 C C . MET A 1 95 ? 2.218 -2.700 -5.532 1.00 98.12 95 MET A C 1
ATOM 740 O O . MET A 1 95 ? 2.936 -2.522 -6.512 1.00 98.12 95 MET A O 1
ATOM 744 N N . GLU A 1 96 ? 2.722 -3.205 -4.404 1.00 98.50 96 GLU A N 1
ATOM 745 C CA . GLU A 1 96 ? 4.133 -3.600 -4.289 1.00 98.50 96 GLU A CA 1
ATOM 746 C C . GLU A 1 96 ? 4.494 -4.758 -5.227 1.00 98.50 96 GLU A C 1
ATOM 748 O O . GLU A 1 96 ? 5.609 -4.807 -5.750 1.00 98.50 96 GLU A O 1
ATOM 753 N N . ALA A 1 97 ? 3.570 -5.691 -5.462 1.00 98.50 97 ALA A N 1
ATOM 754 C CA . ALA A 1 97 ? 3.766 -6.755 -6.438 1.00 98.50 97 ALA A CA 1
ATOM 755 C C . ALA A 1 97 ? 3.882 -6.193 -7.862 1.00 98.50 97 ALA A C 1
ATOM 757 O O . ALA A 1 97 ? 4.809 -6.565 -8.582 1.00 98.50 97 ALA A O 1
ATOM 758 N N . LEU A 1 98 ? 3.018 -5.249 -8.244 1.00 97.38 98 LEU A N 1
ATOM 759 C CA . LEU A 1 98 ? 3.102 -4.565 -9.540 1.00 97.38 98 LEU A CA 1
ATOM 760 C C . LEU A 1 98 ? 4.401 -3.766 -9.692 1.00 97.38 98 LEU A C 1
ATOM 762 O O . LEU A 1 98 ? 5.040 -3.836 -10.743 1.00 97.38 98 LEU A O 1
ATOM 766 N N . ALA A 1 99 ? 4.835 -3.068 -8.640 1.00 97.12 99 ALA A N 1
ATOM 767 C CA . ALA A 1 99 ? 6.120 -2.375 -8.637 1.00 97.12 99 ALA A CA 1
ATOM 768 C C . ALA A 1 99 ? 7.284 -3.339 -8.919 1.00 97.12 99 ALA A C 1
ATOM 770 O O . ALA A 1 99 ? 8.121 -3.057 -9.774 1.00 97.12 99 ALA A O 1
ATOM 771 N N . ARG A 1 100 ? 7.312 -4.510 -8.261 1.00 98.12 100 ARG A N 1
ATOM 772 C CA . ARG A 1 100 ? 8.343 -5.536 -8.498 1.00 98.12 100 ARG A CA 1
ATOM 773 C C . ARG A 1 100 ? 8.334 -6.046 -9.939 1.00 98.12 100 ARG A C 1
ATOM 775 O O . ARG A 1 100 ? 9.397 -6.114 -10.550 1.00 98.12 100 ARG A O 1
ATOM 782 N N . LEU A 1 101 ? 7.155 -6.345 -10.490 1.00 97.00 101 LEU A N 1
ATOM 783 C CA . LEU A 1 101 ? 7.019 -6.813 -11.875 1.00 97.00 101 LEU A CA 1
ATOM 784 C C . LEU A 1 101 ? 7.572 -5.789 -12.877 1.00 97.00 101 LEU A C 1
ATOM 786 O O . LEU A 1 101 ? 8.308 -6.156 -13.790 1.00 97.00 101 LEU A O 1
ATOM 790 N N . HIS A 1 102 ? 7.274 -4.500 -12.698 1.00 96.81 102 HIS A N 1
ATOM 791 C CA . HIS A 1 102 ? 7.818 -3.455 -13.568 1.00 96.81 102 HIS A CA 1
ATOM 792 C C . HIS A 1 102 ? 9.319 -3.221 -13.359 1.00 96.81 102 HIS A C 1
ATOM 794 O O . HIS A 1 102 ? 10.040 -3.029 -14.339 1.00 96.81 102 HIS A O 1
ATOM 800 N N . ALA A 1 103 ? 9.823 -3.326 -12.129 1.00 96.12 103 ALA A N 1
ATOM 801 C CA . ALA A 1 103 ? 11.254 -3.224 -11.851 1.00 96.12 103 ALA A CA 1
ATOM 802 C C . ALA A 1 103 ? 12.068 -4.338 -12.537 1.00 96.12 103 ALA A C 1
ATOM 804 O O . ALA A 1 103 ? 13.210 -4.118 -12.940 1.00 96.12 103 ALA A O 1
ATOM 805 N N . GLU A 1 104 ? 11.498 -5.535 -12.697 1.00 96.38 104 GLU A N 1
ATOM 806 C CA . GLU A 1 104 ? 12.111 -6.624 -13.469 1.00 96.38 104 GLU A CA 1
ATOM 807 C C . GLU A 1 104 ? 12.172 -6.311 -14.970 1.00 96.38 104 GLU A C 1
ATOM 809 O O . GLU A 1 104 ? 13.179 -6.611 -15.615 1.00 96.38 104 GLU A O 1
ATOM 814 N N . GLN A 1 105 ? 11.155 -5.641 -15.523 1.00 92.50 105 GLN A N 1
ATOM 815 C CA . GLN A 1 105 ? 11.175 -5.198 -16.922 1.00 92.50 105 GLN A CA 1
ATOM 816 C C . GLN A 1 105 ? 12.271 -4.153 -17.176 1.00 92.50 105 GLN A C 1
AT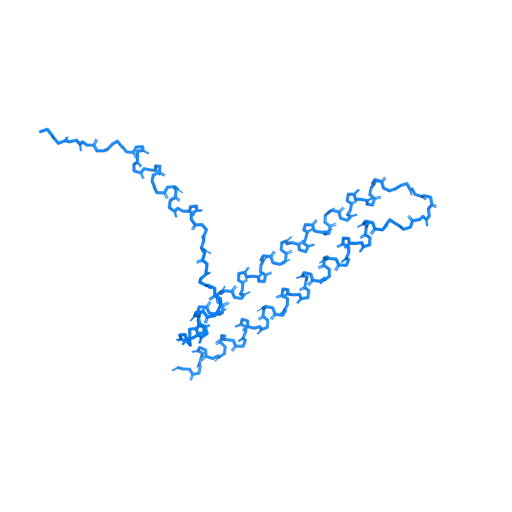OM 818 O O . GLN A 1 105 ? 12.939 -4.212 -18.201 1.00 92.50 105 GLN A O 1
ATOM 823 N N . VAL A 1 106 ? 12.539 -3.255 -16.220 1.00 90.00 106 VAL A N 1
ATOM 824 C CA . VAL A 1 106 ? 13.646 -2.281 -16.330 1.00 90.00 106 VAL A CA 1
ATOM 825 C C . VAL A 1 106 ? 15.016 -2.966 -16.404 1.00 90.00 106 VAL A C 1
ATOM 827 O O . VAL A 1 106 ? 15.907 -2.471 -17.078 1.00 90.00 106 VAL A O 1
ATOM 830 N N . LYS A 1 107 ? 15.207 -4.109 -15.731 1.00 81.00 107 LYS A N 1
ATOM 831 C CA . LYS A 1 107 ? 16.491 -4.840 -15.730 1.00 81.00 107 LYS A CA 1
ATOM 832 C C . LYS A 1 107 ? 16.757 -5.630 -17.013 1.00 81.00 107 LYS A C 1
ATOM 834 O O . LYS A 1 107 ? 17.872 -6.111 -17.196 1.00 81.00 107 LYS A O 1
ATOM 839 N N . THR A 1 108 ? 15.726 -5.858 -17.821 1.00 75.25 108 THR A N 1
ATOM 840 C CA . THR A 1 108 ? 15.791 -6.698 -19.029 1.00 75.25 108 THR A CA 1
ATOM 841 C C . THR A 1 108 ? 15.829 -5.888 -20.324 1.00 75.25 108 THR A C 1
ATOM 843 O O . THR A 1 108 ? 16.051 -6.475 -21.384 1.00 75.25 108 THR A O 1
ATOM 846 N N . GLN A 1 109 ? 15.649 -4.567 -20.230 1.00 58.38 109 GLN A N 1
ATOM 847 C CA . GLN A 1 109 ? 15.883 -3.591 -21.297 1.00 58.38 109 GLN A CA 1
ATOM 848 C C . GLN A 1 109 ? 17.309 -3.044 -21.224 1.00 58.38 109 GLN A C 1
ATOM 850 O O . GLN A 1 109 ? 17.880 -2.800 -22.310 1.00 58.38 109 GLN A O 1
#

Secondary structure (DSSP, 8-state):
------HHHHHHHHHHHHTS---PPPHHHHHHTT-HHHHHHHHHHHHHHHHHHHHHHHHHHHHHHHHS-SSSPPPHHHHHHHHHHHHHHHHHHHHHHHHHHHHHHHHH-

Foldseek 3Di:
DDDDPDVVVVVVVVVVVVPPPCPQPDVVVCVVVVVLVSLLVVLLVLLVVLQVLLVVLVVQLVVVVVVDPPPVDDDPSNVVSNVSSVVSNVSSVVSNVSSVVSVVVVVVD

Sequence (109 aa):
MTHKPSLYILVGAVILAILVGCASSPPKELVQQSDHAGLTTWYEQEARGLRMRAEEMRLMGKEYEIMTPKQGQQSTLVQHCKNLAEKYTQAAEDMEALARLHAEQVKTQ

pLDDT: mean 84.72, std 16.74, range [37.03, 98.81]

Radius of gyration: 21.89 Å; chains: 1; bounding box: 39×59×50 Å